Protein AF-A0A6J1MRX8-F1 (afdb_monomer_lite)

Structure (mmCIF, N/CA/C/O back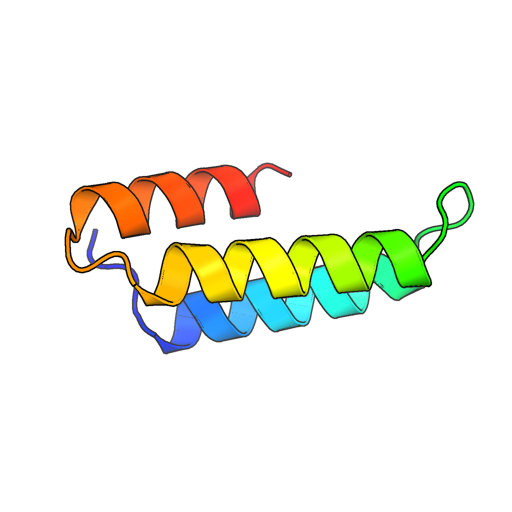bone):
data_AF-A0A6J1MRX8-F1
#
_entry.id   AF-A0A6J1MRX8-F1
#
loop_
_atom_site.group_PDB
_atom_site.id
_atom_site.type_symbol
_atom_site.label_atom_id
_atom_site.label_alt_id
_atom_site.label_comp_id
_atom_site.label_asym_id
_atom_site.label_entity_id
_atom_site.label_seq_id
_atom_site.pdbx_PDB_ins_code
_atom_site.Cartn_x
_atom_site.Cartn_y
_atom_site.Cartn_z
_atom_site.occupancy
_atom_site.B_iso_or_equiv
_atom_site.auth_seq_id
_atom_site.auth_comp_id
_atom_site.auth_asym_id
_atom_site.auth_atom_id
_atom_site.pdbx_PDB_model_num
ATOM 1 N N . MET A 1 1 ? -1.788 0.767 20.336 1.00 54.12 1 MET A N 1
ATOM 2 C CA . MET A 1 1 ? -1.545 1.782 19.288 1.00 54.12 1 MET A CA 1
ATOM 3 C C . MET A 1 1 ? -2.671 1.668 18.283 1.00 54.12 1 MET A C 1
ATOM 5 O O . MET A 1 1 ? -2.832 0.596 17.724 1.00 54.12 1 MET A O 1
ATOM 9 N N . SER A 1 2 ? -3.483 2.711 18.132 1.00 67.56 2 SER A N 1
ATOM 10 C CA . SER A 1 2 ? -4.531 2.758 17.110 1.00 67.56 2 SER A CA 1
ATOM 11 C C . SER A 1 2 ? -3.898 3.303 15.835 1.00 67.56 2 SER A C 1
ATOM 13 O O . SER A 1 2 ? -3.448 4.446 15.829 1.00 67.56 2 SER A O 1
ATOM 15 N N . VAL A 1 3 ? -3.781 2.472 14.798 1.00 74.19 3 VAL A N 1
ATOM 16 C CA . VAL A 1 3 ? -3.268 2.915 13.497 1.00 74.19 3 VAL A CA 1
ATOM 17 C C . VAL A 1 3 ? -4.332 3.794 12.853 1.00 74.19 3 VAL A C 1
ATOM 19 O O . VAL A 1 3 ? -5.449 3.350 12.584 1.00 74.19 3 VAL A O 1
ATOM 22 N N . SER A 1 4 ? -3.993 5.052 12.595 1.00 83.94 4 SER A N 1
ATOM 23 C CA . SER A 1 4 ? -4.920 5.981 11.961 1.00 83.94 4 SER A CA 1
ATOM 24 C C . SER A 1 4 ? -5.046 5.699 10.461 1.00 83.94 4 SER A C 1
ATOM 26 O O . SER A 1 4 ? -4.102 5.280 9.785 1.00 83.94 4 SER A O 1
ATOM 28 N N . ARG A 1 5 ? -6.207 6.022 9.880 1.00 82.81 5 ARG A N 1
ATOM 29 C CA . ARG A 1 5 ? -6.417 5.957 8.421 1.00 82.81 5 ARG A CA 1
ATOM 30 C C . ARG A 1 5 ? -5.345 6.738 7.646 1.00 82.81 5 ARG A C 1
ATOM 32 O O . ARG A 1 5 ? -4.949 6.325 6.558 1.00 82.81 5 ARG A O 1
ATOM 39 N N . ALA A 1 6 ? -4.881 7.860 8.197 1.00 86.94 6 ALA A N 1
ATOM 40 C CA . ALA A 1 6 ? -3.844 8.688 7.589 1.00 86.94 6 ALA A CA 1
ATOM 41 C C . ALA A 1 6 ? -2.499 7.950 7.490 1.00 86.94 6 ALA A C 1
ATOM 43 O O . ALA A 1 6 ? -1.838 8.022 6.455 1.00 86.94 6 ALA A O 1
ATOM 44 N N . GLU A 1 7 ? -2.120 7.192 8.520 1.00 86.00 7 GLU A N 1
ATOM 45 C CA . GLU A 1 7 ? -0.894 6.386 8.521 1.00 86.00 7 GLU A CA 1
ATOM 46 C C . GLU A 1 7 ? -0.961 5.247 7.505 1.00 86.00 7 GLU A C 1
ATOM 48 O O . GLU A 1 7 ? -0.004 5.041 6.758 1.00 86.00 7 GLU A O 1
ATOM 53 N N . VAL A 1 8 ? -2.111 4.575 7.390 1.00 85.06 8 VAL A N 1
ATOM 54 C CA . VAL A 1 8 ? -2.331 3.534 6.370 1.00 85.06 8 VAL A CA 1
ATOM 55 C C . VAL A 1 8 ? -2.175 4.106 4.956 1.00 85.06 8 VAL A C 1
ATOM 57 O O . VAL A 1 8 ? -1.502 3.518 4.109 1.00 85.06 8 VAL A O 1
ATOM 60 N N . LEU A 1 9 ? -2.750 5.285 4.691 1.00 88.25 9 LEU A N 1
ATOM 61 C CA . LEU A 1 9 ? -2.619 5.956 3.393 1.00 88.25 9 LEU A CA 1
ATOM 62 C C . LEU A 1 9 ? -1.184 6.430 3.123 1.00 88.25 9 LEU A C 1
ATOM 64 O O . LEU A 1 9 ? -0.716 6.356 1.983 1.00 88.25 9 LEU A O 1
ATOM 68 N N . LYS A 1 10 ? -0.470 6.889 4.157 1.00 91.44 10 LYS A N 1
ATOM 69 C CA . LYS A 1 10 ? 0.944 7.266 4.058 1.00 91.44 10 LYS A CA 1
ATOM 70 C C . LYS A 1 10 ? 1.804 6.057 3.692 1.00 91.44 10 LYS A C 1
ATOM 72 O O . LYS A 1 10 ? 2.612 6.159 2.771 1.00 91.44 10 LYS A O 1
ATOM 77 N N . LEU A 1 11 ? 1.583 4.913 4.341 1.00 89.69 11 LEU A N 1
ATOM 78 C CA . LEU A 1 11 ? 2.273 3.662 4.028 1.00 89.69 11 LEU A CA 1
ATOM 79 C C . LEU A 1 11 ? 2.016 3.233 2.578 1.00 89.69 11 LEU A C 1
ATOM 81 O O . LEU A 1 11 ? 2.962 2.979 1.835 1.00 89.69 11 LEU A O 1
ATOM 85 N N . TYR A 1 12 ? 0.755 3.254 2.136 1.00 89.56 12 TYR A N 1
ATOM 86 C CA . TYR A 1 12 ? 0.400 2.953 0.747 1.00 89.56 12 TYR A CA 1
ATOM 87 C C . TYR A 1 12 ? 1.155 3.845 -0.250 1.00 89.56 12 TYR A C 1
ATOM 89 O O . TYR A 1 12 ? 1.749 3.359 -1.214 1.00 89.56 12 TYR A O 1
ATOM 97 N N . LYS A 1 13 ? 1.185 5.160 0.001 1.00 91.62 13 LYS A N 1
ATOM 98 C CA . LYS A 1 13 ? 1.904 6.116 -0.849 1.00 91.62 13 LYS A CA 1
ATOM 99 C C . LYS A 1 13 ? 3.410 5.839 -0.867 1.00 91.62 13 LYS A C 1
ATOM 101 O O . LYS A 1 13 ? 4.008 5.872 -1.940 1.00 91.62 13 LYS A O 1
ATOM 106 N N . ASN A 1 14 ? 4.006 5.536 0.284 1.00 92.31 14 ASN A N 1
ATOM 107 C CA . ASN A 1 14 ? 5.430 5.222 0.392 1.00 92.31 14 ASN A CA 1
ATOM 108 C C . ASN A 1 14 ? 5.798 3.964 -0.405 1.00 92.31 14 ASN A C 1
ATOM 110 O O . ASN A 1 14 ? 6.761 3.995 -1.167 1.00 92.31 14 ASN A O 1
ATOM 114 N N . LEU A 1 15 ? 4.989 2.904 -0.323 1.00 90.50 15 LEU A N 1
ATOM 115 C CA . LEU A 1 15 ? 5.200 1.672 -1.093 1.00 90.50 15 LEU A CA 1
ATOM 116 C C . LEU A 1 15 ? 5.101 1.922 -2.607 1.00 90.50 15 LEU A C 1
ATOM 118 O O . LEU A 1 15 ? 5.885 1.378 -3.386 1.00 90.50 15 LEU A O 1
ATOM 122 N N . LEU A 1 16 ? 4.190 2.797 -3.047 1.00 89.44 16 LEU A N 1
ATOM 123 C CA . LEU A 1 16 ? 4.117 3.203 -4.454 1.00 89.44 16 LEU A CA 1
ATOM 124 C C . LEU A 1 16 ? 5.322 4.041 -4.896 1.00 89.44 16 LEU A C 1
ATOM 126 O O . LEU A 1 16 ? 5.761 3.908 -6.038 1.00 89.44 16 LEU A O 1
ATOM 130 N N . ILE A 1 17 ? 5.871 4.889 -4.027 1.00 92.00 17 ILE A N 1
ATOM 131 C CA . ILE A 1 17 ? 7.103 5.634 -4.320 1.00 92.00 17 ILE A CA 1
ATOM 132 C C . ILE A 1 17 ? 8.282 4.663 -4.432 1.00 92.00 17 ILE A C 1
ATOM 134 O O . ILE A 1 17 ? 9.003 4.716 -5.426 1.00 92.00 17 ILE A O 1
ATOM 138 N N . TYR A 1 18 ? 8.410 3.722 -3.494 1.00 90.12 18 TYR A N 1
ATOM 139 C CA . TYR A 1 18 ? 9.433 2.674 -3.525 1.00 90.12 18 TYR A CA 1
ATOM 140 C C . TYR A 1 18 ? 9.361 1.821 -4.798 1.00 90.12 18 TYR A C 1
ATOM 142 O O . TYR A 1 18 ? 10.388 1.474 -5.381 1.00 90.12 18 TYR A O 1
ATOM 150 N N . SER A 1 19 ? 8.155 1.572 -5.320 1.00 88.12 19 SER A N 1
ATOM 151 C CA . SER A 1 19 ? 8.000 0.847 -6.586 1.00 88.12 19 SER A CA 1
ATOM 152 C C . SER A 1 19 ? 8.730 1.502 -7.767 1.00 88.12 19 SER A C 1
ATOM 154 O O . SER A 1 19 ? 9.081 0.814 -8.718 1.00 88.12 19 SER A O 1
ATOM 156 N N . LYS A 1 20 ? 8.991 2.818 -7.715 1.00 88.12 20 LYS A N 1
ATOM 157 C CA . LYS A 1 20 ? 9.758 3.538 -8.745 1.00 88.12 20 LYS A CA 1
ATOM 158 C C . LYS A 1 20 ? 11.266 3.307 -8.640 1.00 88.12 20 LYS A C 1
ATOM 160 O O . LYS A 1 20 ? 11.962 3.480 -9.631 1.00 88.12 20 LYS A O 1
ATOM 165 N N . SER A 1 21 ? 11.768 2.945 -7.458 1.00 89.69 21 SER A N 1
ATOM 166 C CA . SER A 1 21 ? 13.182 2.610 -7.240 1.00 89.69 21 SER A CA 1
ATOM 167 C C . SER A 1 21 ? 13.511 1.138 -7.505 1.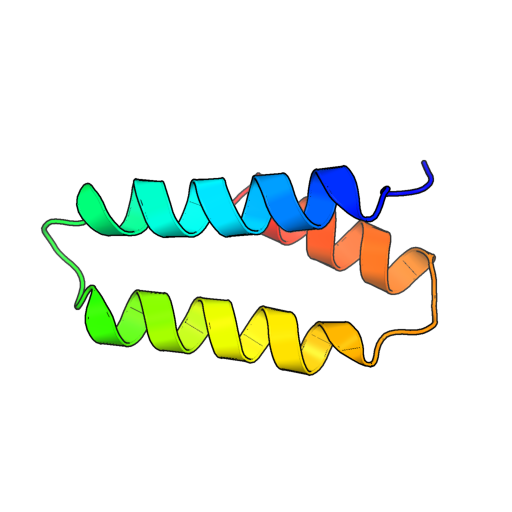00 89.69 21 SER A C 1
ATOM 169 O O . SER A 1 21 ? 14.686 0.773 -7.510 1.00 89.69 21 SER A O 1
ATOM 171 N N . LEU A 1 22 ? 12.505 0.289 -7.743 1.00 87.56 22 LEU A N 1
ATOM 172 C CA . LEU A 1 22 ? 12.711 -1.116 -8.087 1.00 87.56 22 LEU A CA 1
ATOM 173 C C . LEU A 1 22 ? 13.372 -1.237 -9.466 1.00 87.56 22 LEU A C 1
ATOM 175 O O . LEU A 1 22 ? 12.823 -0.788 -10.468 1.00 87.56 22 LEU A O 1
ATOM 179 N N . LYS A 1 23 ? 14.549 -1.870 -9.507 1.00 83.56 23 LYS A N 1
ATOM 180 C CA . LYS A 1 23 ? 15.298 -2.142 -10.748 1.00 83.56 23 LYS A CA 1
ATOM 181 C C . LYS A 1 23 ? 15.233 -3.603 -11.195 1.00 83.56 23 LYS A C 1
ATOM 183 O O . LYS A 1 23 ? 15.386 -3.880 -12.376 1.00 83.56 23 LYS A O 1
ATOM 188 N N . LEU A 1 24 ? 15.033 -4.523 -10.252 1.00 86.81 24 LEU A N 1
ATOM 189 C CA . LEU A 1 24 ? 15.168 -5.970 -10.464 1.00 86.81 24 LEU A CA 1
ATOM 190 C C . LEU A 1 24 ? 13.828 -6.720 -10.435 1.00 86.81 24 LEU A C 1
ATOM 192 O O . LEU A 1 24 ? 13.800 -7.938 -10.568 1.00 86.81 24 LEU A O 1
ATOM 196 N N . THR A 1 25 ? 12.718 -6.003 -10.257 1.00 85.81 25 THR A N 1
ATOM 197 C CA . THR A 1 25 ? 11.386 -6.589 -10.079 1.00 85.81 25 THR A CA 1
ATOM 198 C C . THR A 1 25 ? 10.403 -5.934 -11.035 1.00 85.81 25 THR A C 1
ATOM 200 O O . THR A 1 25 ? 10.482 -4.729 -11.276 1.00 85.81 25 THR A O 1
ATOM 203 N N . ASP A 1 26 ? 9.432 -6.700 -11.534 1.00 88.56 26 ASP A N 1
ATOM 204 C CA . ASP A 1 26 ? 8.317 -6.151 -12.302 1.00 88.56 26 ASP A CA 1
ATOM 205 C C . ASP A 1 26 ? 7.511 -5.170 -11.429 1.00 88.56 26 ASP A C 1
ATOM 207 O O . ASP A 1 26 ? 6.782 -5.542 -10.502 1.00 88.56 26 ASP A O 1
ATOM 211 N N . VAL A 1 27 ? 7.647 -3.884 -11.750 1.00 89.50 27 VAL A N 1
ATOM 212 C CA . VAL A 1 27 ? 6.981 -2.773 -11.064 1.00 89.50 27 VAL A CA 1
ATOM 213 C C . VAL A 1 27 ? 5.456 -2.878 -11.172 1.00 89.50 27 VAL A C 1
ATOM 215 O O . VAL A 1 27 ? 4.740 -2.517 -10.234 1.00 89.50 27 VAL A O 1
ATOM 218 N N . ALA A 1 28 ? 4.930 -3.368 -12.297 1.00 88.88 28 ALA A N 1
ATOM 219 C CA . ALA A 1 28 ? 3.497 -3.550 -12.496 1.00 88.88 28 ALA A CA 1
ATOM 220 C C . ALA A 1 28 ? 2.961 -4.722 -11.666 1.00 88.88 28 ALA A C 1
ATOM 222 O O . ALA A 1 28 ? 1.850 -4.633 -11.135 1.00 88.88 28 ALA A O 1
ATOM 223 N N . TYR A 1 29 ? 3.732 -5.802 -11.520 1.00 90.62 29 TYR A N 1
ATOM 224 C CA . TYR A 1 29 ? 3.407 -6.885 -10.589 1.00 90.62 29 TYR A CA 1
ATOM 225 C C . TYR A 1 29 ? 3.430 -6.393 -9.138 1.00 90.62 29 TYR A C 1
ATOM 227 O O . TYR A 1 29 ? 2.460 -6.589 -8.405 1.00 90.62 29 TYR A O 1
ATOM 235 N N . TYR A 1 30 ? 4.481 -5.668 -8.744 1.00 90.38 30 TYR A N 1
ATOM 236 C CA . TYR A 1 30 ? 4.617 -5.113 -7.398 1.00 90.38 30 TYR A CA 1
ATOM 237 C C . TYR A 1 30 ? 3.431 -4.212 -7.027 1.00 90.38 30 TYR A C 1
ATOM 239 O O . TYR A 1 30 ? 2.768 -4.434 -6.014 1.00 90.38 30 TYR A O 1
ATOM 247 N N . LYS A 1 31 ? 3.079 -3.246 -7.887 1.00 89.94 31 LYS A N 1
ATOM 248 C CA . LYS A 1 31 ? 1.924 -2.360 -7.663 1.00 89.94 31 LYS A CA 1
ATOM 249 C C . LYS A 1 31 ? 0.613 -3.137 -7.532 1.00 89.94 31 LYS A C 1
ATOM 251 O O . LYS A 1 31 ? -0.167 -2.861 -6.623 1.00 89.94 31 LYS A O 1
ATOM 256 N N . ARG A 1 32 ? 0.379 -4.129 -8.403 1.00 91.94 32 ARG A N 1
ATOM 257 C CA . ARG A 1 32 ? -0.817 -4.989 -8.345 1.00 91.94 32 ARG A CA 1
ATOM 258 C C . ARG A 1 32 ? -0.894 -5.771 -7.035 1.00 91.94 32 ARG A C 1
ATOM 260 O O . ARG A 1 32 ? -1.981 -5.874 -6.463 1.00 91.94 32 ARG A O 1
ATOM 267 N N . ARG A 1 33 ? 0.241 -6.273 -6.541 1.00 91.69 33 ARG A N 1
ATOM 268 C CA . ARG A 1 33 ? 0.333 -6.991 -5.264 1.00 91.69 33 ARG A CA 1
ATOM 269 C C . ARG A 1 33 ? -0.019 -6.083 -4.087 1.00 91.69 33 ARG A C 1
ATOM 271 O O . ARG A 1 33 ? -0.935 -6.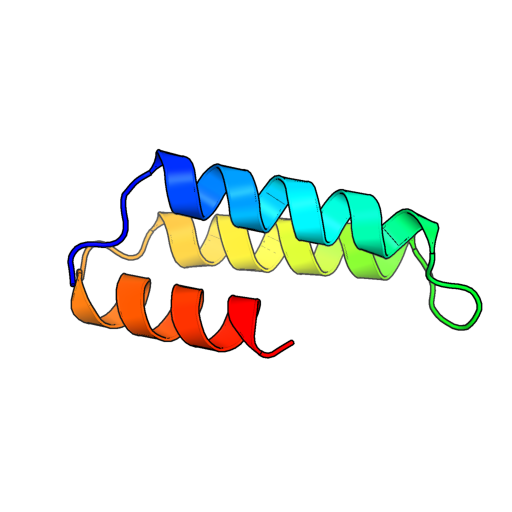420 -3.343 1.00 91.69 33 ARG A O 1
ATOM 278 N N . ILE A 1 34 ? 0.600 -4.902 -4.002 1.00 90.44 34 ILE A N 1
ATOM 279 C CA . ILE A 1 34 ? 0.308 -3.912 -2.952 1.00 90.44 34 ILE A CA 1
ATOM 280 C C . ILE A 1 34 ? -1.174 -3.518 -2.974 1.00 90.44 34 ILE A C 1
ATOM 282 O O . ILE A 1 34 ? -1.853 -3.589 -1.954 1.00 90.44 34 ILE A O 1
ATOM 286 N N . SER A 1 35 ? -1.736 -3.168 -4.135 1.00 89.06 35 SER A N 1
ATOM 287 C CA . SER A 1 35 ? -3.163 -2.828 -4.216 1.00 89.06 35 SER A CA 1
ATOM 288 C C . SER A 1 35 ? -4.081 -3.988 -3.811 1.00 89.06 35 SER A C 1
ATOM 290 O O . SER A 1 35 ? -5.135 -3.748 -3.224 1.00 89.06 35 SER A O 1
ATOM 292 N N . SER A 1 36 ? -3.706 -5.234 -4.111 1.00 90.44 36 SER A N 1
ATOM 293 C CA . SER A 1 36 ? -4.479 -6.420 -3.724 1.00 90.44 36 SER A CA 1
ATOM 294 C C . SER A 1 36 ? -4.460 -6.648 -2.216 1.00 90.44 36 SER A C 1
ATOM 296 O O . SER A 1 36 ? -5.514 -6.896 -1.634 1.00 90.44 36 SER A O 1
ATOM 298 N N . GLU A 1 37 ? -3.301 -6.511 -1.570 1.00 88.81 37 GLU A N 1
ATOM 299 C CA . GLU A 1 37 ? -3.182 -6.635 -0.113 1.00 88.81 37 GLU A CA 1
ATOM 300 C C . GLU A 1 37 ? -3.974 -5.553 0.617 1.00 88.81 37 GLU A C 1
ATOM 302 O O . GLU A 1 37 ? -4.774 -5.870 1.493 1.00 88.81 37 GLU A O 1
ATOM 307 N N . PHE A 1 38 ? -3.865 -4.290 0.196 1.00 87.44 38 PHE A N 1
ATOM 308 C CA . PHE A 1 38 ? -4.640 -3.205 0.804 1.00 87.44 38 PHE A CA 1
ATOM 309 C C . PHE A 1 38 ? -6.151 -3.376 0.599 1.00 87.44 38 PHE A C 1
ATOM 311 O O . PHE A 1 38 ? -6.925 -3.042 1.491 1.00 87.44 38 PHE A O 1
ATOM 318 N N . LYS A 1 39 ? -6.597 -3.915 -0.546 1.00 87.00 39 LYS A N 1
ATOM 319 C CA . LYS A 1 39 ? -8.019 -4.225 -0.776 1.00 87.00 39 LYS A CA 1
ATOM 320 C C . LYS A 1 39 ? -8.513 -5.373 0.102 1.00 87.00 39 LYS A C 1
ATOM 322 O O . LYS A 1 39 ? -9.605 -5.257 0.646 1.00 87.00 39 LYS A O 1
ATOM 327 N N . ARG A 1 40 ? -7.728 -6.446 0.253 1.00 84.75 40 ARG A N 1
ATOM 328 C CA . ARG A 1 40 ? -8.051 -7.573 1.148 1.00 84.75 40 ARG A CA 1
ATOM 329 C C . ARG A 1 40 ? -8.132 -7.105 2.599 1.00 84.75 40 ARG A C 1
ATOM 331 O O . ARG A 1 40 ? -9.106 -7.392 3.283 1.00 84.75 40 ARG A O 1
ATOM 338 N N . ASN A 1 41 ? -7.165 -6.293 3.015 1.00 80.69 41 ASN A N 1
ATOM 339 C CA . ASN A 1 41 ? -7.068 -5.793 4.381 1.00 80.69 41 ASN A CA 1
ATOM 340 C C . ASN A 1 41 ? -8.072 -4.670 4.688 1.00 80.69 41 ASN A C 1
ATOM 342 O O . ASN A 1 41 ? -8.302 -4.360 5.849 1.00 80.69 41 ASN A O 1
ATOM 346 N N . LYS A 1 42 ? -8.714 -4.077 3.671 1.00 75.69 42 LYS A N 1
ATOM 347 C CA . LYS A 1 42 ? -9.780 -3.075 3.847 1.00 75.69 42 LYS A CA 1
ATOM 348 C C . LYS A 1 42 ? -11.030 -3.651 4.525 1.00 75.69 42 LYS A C 1
ATOM 350 O O . LYS A 1 42 ? -11.797 -2.884 5.090 1.00 75.69 42 LYS A O 1
ATOM 355 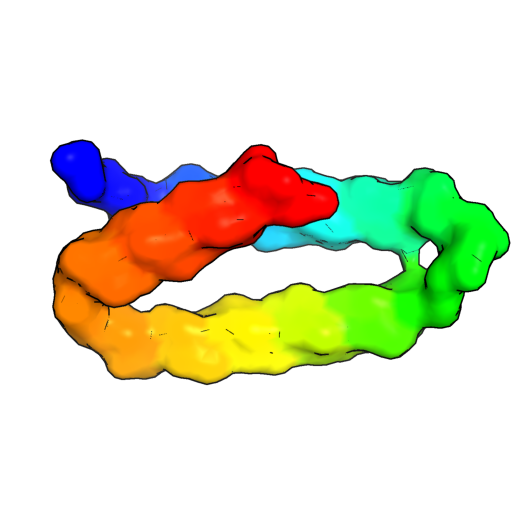N N . ALA A 1 43 ? -11.238 -4.966 4.434 1.00 75.12 43 ALA A N 1
ATOM 356 C CA . ALA A 1 43 ? -12.339 -5.673 5.088 1.00 75.12 43 ALA A CA 1
ATOM 357 C C . ALA A 1 43 ? -11.986 -6.159 6.508 1.00 75.12 43 ALA A C 1
ATOM 359 O O . ALA A 1 43 ? -12.799 -6.827 7.140 1.00 75.12 43 ALA A O 1
ATOM 360 N N . LEU A 1 44 ? -10.776 -5.868 7.004 1.00 73.38 44 LEU A N 1
ATOM 361 C CA . LEU A 1 44 ? -10.406 -6.171 8.383 1.00 73.38 44 LEU A CA 1
ATOM 362 C C . LEU A 1 44 ? -11.075 -5.152 9.308 1.00 73.38 44 LEU A C 1
ATOM 364 O O . LEU A 1 44 ? -10.665 -3.996 9.354 1.00 73.38 44 LEU A O 1
ATOM 368 N N . ASP A 1 45 ? -12.088 -5.598 10.047 1.00 66.62 45 ASP A N 1
ATOM 369 C CA . ASP A 1 45 ? -12.753 -4.794 11.082 1.00 66.62 45 ASP A CA 1
ATOM 370 C C . ASP A 1 45 ? -12.038 -4.870 12.439 1.00 66.62 45 ASP A C 1
ATOM 372 O O . ASP A 1 45 ? -12.247 -4.023 13.309 1.00 66.62 45 ASP A O 1
ATOM 376 N N . LYS A 1 46 ? -11.175 -5.874 12.642 1.00 79.31 46 LYS A N 1
ATOM 377 C CA . LYS A 1 46 ? -10.481 -6.065 13.917 1.00 79.31 46 LYS A CA 1
ATOM 378 C C . LYS A 1 46 ? -9.263 -5.141 14.029 1.00 79.31 46 LYS A C 1
ATOM 380 O O . LYS A 1 46 ? -8.353 -5.219 13.198 1.00 79.31 46 LYS A O 1
ATOM 385 N N . PRO A 1 47 ? -9.181 -4.303 15.075 1.00 73.69 47 PRO A N 1
ATOM 386 C CA . PRO A 1 47 ? -8.070 -3.372 15.255 1.00 73.69 47 PRO A CA 1
ATOM 387 C C . PRO A 1 47 ? -6.720 -4.072 15.488 1.00 73.69 47 PRO A C 1
ATOM 389 O O . PRO A 1 47 ? -5.676 -3.513 15.128 1.00 73.69 47 PRO A O 1
ATOM 392 N N . GLU A 1 48 ? -6.706 -5.296 16.034 1.00 78.38 48 GLU A N 1
ATOM 393 C CA . GLU A 1 48 ? -5.470 -6.082 16.170 1.00 78.38 48 GLU A CA 1
ATOM 394 C C . GLU A 1 48 ? -4.898 -6.482 14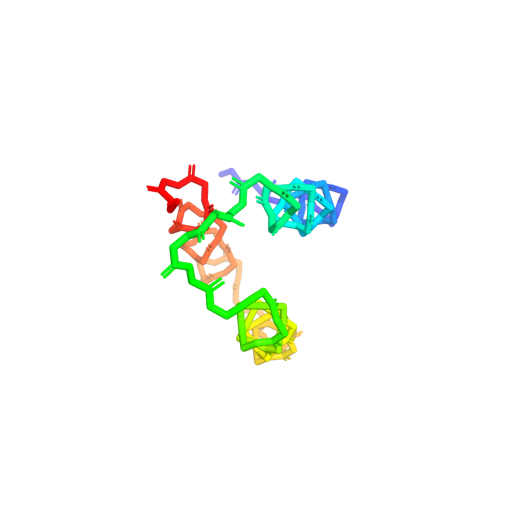.803 1.00 78.38 48 GLU A C 1
ATOM 396 O O . GLU A 1 48 ? -3.700 -6.309 14.558 1.00 78.38 48 GLU A O 1
ATOM 401 N N . ASP A 1 49 ? -5.761 -6.931 13.888 1.00 77.31 49 ASP A N 1
ATOM 402 C CA . ASP A 1 49 ? -5.376 -7.374 12.544 1.00 77.31 49 ASP A CA 1
ATOM 403 C C . ASP A 1 49 ? -4.858 -6.203 11.697 1.00 77.31 49 ASP A C 1
ATOM 405 O O . ASP A 1 49 ? -3.859 -6.337 10.984 1.00 77.31 49 ASP A O 1
ATOM 409 N N . ILE A 1 50 ? -5.471 -5.019 11.835 1.00 76.25 50 ILE A N 1
ATOM 410 C CA . ILE A 1 50 ? -4.995 -3.777 11.203 1.00 76.25 50 ILE A CA 1
ATOM 411 C C . ILE A 1 50 ? -3.595 -3.423 11.712 1.00 76.25 50 ILE A C 1
ATOM 413 O O . ILE A 1 50 ? -2.708 -3.088 10.925 1.00 76.25 50 ILE A O 1
ATOM 417 N N . THR A 1 51 ? -3.376 -3.516 13.026 1.00 79.38 51 THR A N 1
ATOM 418 C CA . THR A 1 51 ? -2.084 -3.186 13.643 1.00 79.38 51 THR A CA 1
ATOM 419 C C . THR A 1 51 ? -0.992 -4.162 13.209 1.00 79.38 51 THR A C 1
ATOM 421 O O . THR A 1 51 ? 0.133 -3.746 12.923 1.00 79.38 51 THR A O 1
ATOM 424 N N . HIS A 1 52 ? -1.316 -5.453 13.122 1.00 81.06 52 HIS A N 1
ATOM 425 C CA . HIS A 1 52 ? -0.404 -6.478 12.624 1.00 81.06 52 HIS A CA 1
ATOM 426 C C . HIS A 1 52 ? -0.044 -6.241 11.150 1.00 81.06 52 HIS A C 1
ATOM 428 O O . HIS A 1 52 ? 1.138 -6.155 10.814 1.00 81.06 52 HIS A O 1
ATOM 434 N N . ALA A 1 53 ? -1.042 -6.049 10.281 1.00 78.19 53 ALA A N 1
ATOM 435 C CA . ALA A 1 53 ? -0.823 -5.785 8.859 1.00 78.19 53 ALA A CA 1
ATOM 436 C C . ALA A 1 53 ? -0.008 -4.501 8.620 1.00 78.19 53 ALA A C 1
ATOM 438 O O . ALA A 1 53 ? 0.883 -4.476 7.770 1.00 78.19 53 ALA A O 1
ATOM 439 N N . PHE A 1 54 ? -0.270 -3.448 9.398 1.00 80.06 54 PHE A N 1
ATOM 440 C CA . PHE A 1 54 ? 0.488 -2.201 9.332 1.00 80.06 54 PHE A CA 1
ATOM 441 C C . PHE A 1 54 ? 1.955 -2.389 9.738 1.00 80.06 54 PHE A C 1
ATOM 443 O O . PHE A 1 54 ? 2.843 -1.884 9.052 1.00 80.06 54 PHE A O 1
ATOM 450 N N . LYS A 1 55 ? 2.226 -3.149 10.811 1.00 80.94 55 LYS A N 1
ATOM 451 C CA . LYS A 1 55 ? 3.599 -3.498 11.208 1.00 80.94 55 LYS A CA 1
ATOM 452 C C . LYS A 1 55 ? 4.319 -4.266 10.106 1.00 80.94 55 LYS A C 1
ATOM 454 O O . LYS A 1 55 ? 5.412 -3.858 9.733 1.00 80.94 55 LYS A O 1
ATOM 459 N N . VAL A 1 56 ? 3.708 -5.318 9.556 1.00 81.75 56 VAL A N 1
ATOM 460 C CA . VAL A 1 56 ? 4.309 -6.112 8.469 1.00 81.75 56 VAL A CA 1
ATOM 461 C C . VAL A 1 56 ? 4.691 -5.212 7.293 1.00 81.75 56 VAL A C 1
ATOM 463 O O . VAL A 1 56 ? 5.838 -5.235 6.854 1.00 81.75 56 VAL A O 1
ATOM 466 N N . GLY A 1 57 ? 3.777 -4.343 6.853 1.00 73.06 57 GLY A N 1
ATOM 467 C CA . GLY A 1 57 ? 4.040 -3.421 5.748 1.00 73.06 57 GLY A CA 1
ATOM 468 C C . GLY A 1 57 ? 5.117 -2.362 6.026 1.00 73.06 57 GLY A C 1
ATOM 469 O O . GLY A 1 57 ? 5.700 -1.852 5.077 1.00 73.06 57 GLY A O 1
ATOM 470 N N . CYS A 1 58 ? 5.406 -2.030 7.291 1.00 65.19 58 CYS A N 1
ATOM 471 C CA . CYS A 1 58 ? 6.471 -1.085 7.658 1.00 65.19 58 CYS A CA 1
ATOM 472 C C . CYS A 1 58 ? 7.876 -1.711 7.691 1.00 65.19 58 CYS A C 1
ATOM 474 O O . CYS A 1 58 ? 8.853 -0.973 7.597 1.00 65.19 58 CYS A O 1
ATOM 476 N N . TYR A 1 59 ? 7.981 -3.034 7.850 1.00 59.69 59 TYR A N 1
ATOM 477 C CA . TYR A 1 59 ? 9.257 -3.768 7.858 1.00 59.69 59 TYR A CA 1
ATOM 478 C C . TYR A 1 59 ? 9.570 -4.465 6.518 1.00 59.69 59 TYR A C 1
ATOM 480 O O . TYR A 1 59 ? 10.574 -5.170 6.431 1.00 59.69 59 TYR A O 1
ATOM 488 N N . SER A 1 60 ? 8.708 -4.292 5.507 1.00 52.19 60 SER A N 1
ATOM 489 C CA . SER A 1 60 ? 8.852 -4.838 4.143 1.00 52.19 60 SER A CA 1
ATOM 490 C C . SER A 1 60 ? 9.674 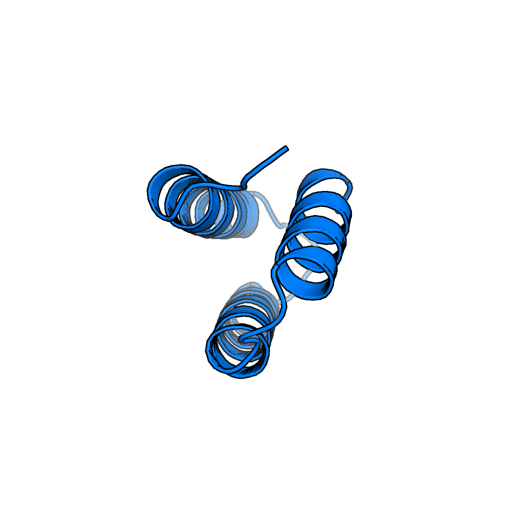-3.917 3.247 1.00 52.19 60 SER A C 1
ATOM 492 O O . SER A 1 60 ? 10.473 -4.448 2.445 1.00 52.19 60 SER A O 1
#

Foldseek 3Di:
DQQDPVLVVVLLVVQLVVLVVDDPDDSVVSNVVSVVLCVVCVPDPDRVSVVVSSVVSVVD

Radius of gyration: 12.0 Å; chains: 1; bounding box: 28×16×32 Å

Secondary structure (DSSP, 8-state):
----HHHHHHHHHHHHHHTTT-SSS-HHHHHHHHHHHHHHHTT---HHHHHHHHHHHH--

pLDDT: mean 82.71, std 9.29, range [52.19, 92.31]

Sequence (60 aa):
MSVSRAEVLKLYKNLLIYSKSLKLTDVAYYKRRISSEFKRNKALDKPEDITHAFKVGCYS